Protein AF-R1IM28-F1 (afdb_monomer)

InterPro domains:
  IPR016181 Acyl-CoA N-acyltransferase [SSF55729] (1-44)

Radius of gyration: 11.39 Å; Cα contacts (8 Å, |Δi|>4): 74; chains: 1; bounding box: 23×15×32 Å

Sequence (55 aa):
MLQGLVSWCQQSGKVATLSGGAEENNLASVRVLEKNGFVRDGETIKDTVFLTRTF

Solvent-accessible surface area (backbone atoms only — not comparable to full-atom values): 3210 Å² total; per-residue (Å²): 111,69,65,58,54,53,52,46,36,58,72,62,75,77,45,60,66,51,74,49,75,34,47,61,87,40,54,69,57,48,50,53,42,44,77,70,62,28,42,72,73,84,55,68,58,92,62,26,34,36,30,39,29,76,97

pLDDT: mean 92.02, std 4.13, range [75.56, 95.31]

Organism: NCBI:txid1056512

Structure (mmCIF, N/CA/C/O backbone):
data_AF-R1IM28-F1
#
_entry.id   AF-R1IM28-F1
#
loop_
_atom_site.group_PDB
_atom_site.id
_atom_site.type_symbol
_atom_site.label_atom_id
_atom_site.label_alt_id
_atom_site.label_comp_id
_atom_site.label_asym_id
_atom_site.label_entity_id
_atom_site.label_seq_id
_atom_site.pdbx_PDB_ins_code
_atom_site.Cartn_x
_atom_site.Cartn_y
_atom_site.Cartn_z
_atom_site.occupancy
_atom_site.B_iso_or_equiv
_atom_site.auth_seq_id
_atom_site.auth_comp_id
_atom_site.auth_asym_id
_atom_site.auth_atom_id
_atom_site.pdbx_PDB_model_num
ATOM 1 N N . MET A 1 1 ? 9.146 3.346 10.978 1.00 75.56 1 MET A N 1
ATOM 2 C CA . MET A 1 1 ? 8.352 4.586 10.812 1.00 75.56 1 MET A CA 1
ATOM 3 C C . MET A 1 1 ? 6.968 4.292 10.236 1.00 75.56 1 MET A C 1
ATOM 5 O O . MET A 1 1 ? 6.003 4.503 10.953 1.00 75.56 1 MET A O 1
ATOM 9 N N . LEU A 1 2 ? 6.852 3.711 9.031 1.00 89.44 2 LEU A N 1
ATOM 10 C CA . LEU A 1 2 ? 5.548 3.392 8.415 1.00 89.44 2 LEU A CA 1
ATOM 11 C C . LEU A 1 2 ? 4.673 2.441 9.255 1.00 89.44 2 LEU A C 1
ATOM 13 O O . LEU A 1 2 ? 3.503 2.732 9.461 1.00 89.44 2 LEU A O 1
ATOM 17 N N . GLN A 1 3 ? 5.243 1.370 9.821 1.00 89.00 3 GLN A N 1
ATOM 18 C CA . GLN A 1 3 ? 4.496 0.467 10.713 1.00 89.00 3 GLN A CA 1
ATOM 19 C C . GLN A 1 3 ? 3.846 1.188 11.902 1.00 89.00 3 GLN A C 1
ATOM 21 O O . GLN A 1 3 ? 2.743 0.835 12.291 1.00 89.00 3 GLN A O 1
ATOM 26 N N . GLY A 1 4 ? 4.502 2.209 12.466 1.00 93.00 4 GLY A N 1
ATOM 27 C CA . GLY A 1 4 ? 3.937 2.977 13.578 1.00 93.00 4 GLY A CA 1
ATOM 28 C C . GLY A 1 4 ? 2.689 3.755 13.162 1.00 93.00 4 GLY A C 1
ATOM 29 O O . GLY A 1 4 ? 1.697 3.748 13.884 1.00 93.00 4 GLY A O 1
ATOM 30 N N . LEU A 1 5 ? 2.716 4.355 11.966 1.00 92.75 5 LEU A N 1
ATOM 31 C CA . LEU A 1 5 ? 1.556 5.027 11.382 1.00 92.75 5 LEU A CA 1
ATOM 32 C C . LEU A 1 5 ? 0.419 4.035 11.105 1.00 92.75 5 LEU A C 1
ATOM 34 O O . LEU A 1 5 ? -0.712 4.287 11.501 1.00 92.75 5 LEU A O 1
ATOM 38 N N . VAL A 1 6 ? 0.727 2.891 10.489 1.00 93.12 6 VAL A N 1
ATOM 39 C CA . VAL A 1 6 ? -0.248 1.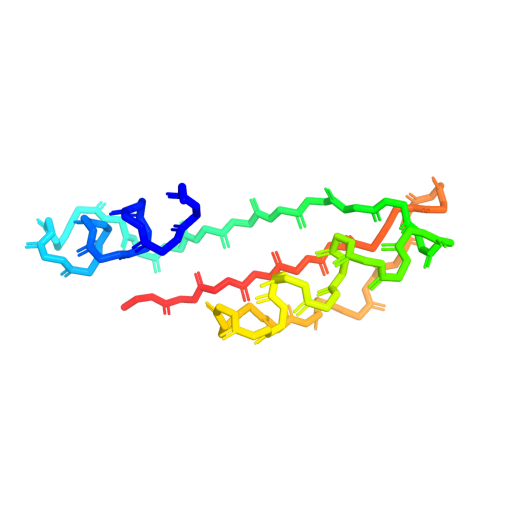827 10.188 1.00 93.12 6 VAL A CA 1
ATOM 40 C C .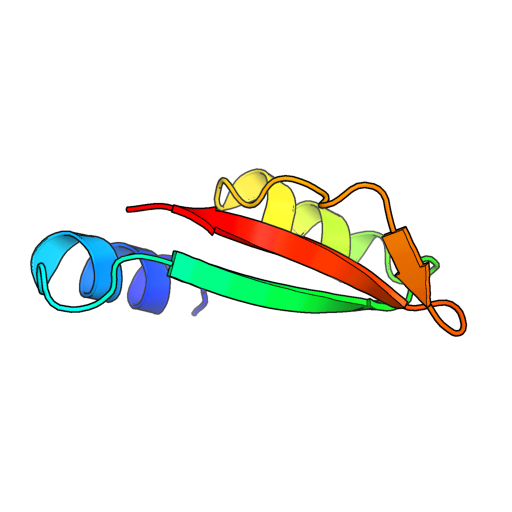 VAL A 1 6 ? -0.918 1.319 11.468 1.00 93.12 6 VAL A C 1
ATOM 42 O O . VAL A 1 6 ? -2.145 1.258 11.531 1.00 93.12 6 VAL A O 1
ATOM 45 N N . SER A 1 7 ? -0.134 1.024 12.509 1.00 93.25 7 SER A N 1
ATOM 46 C CA . SER A 1 7 ? -0.654 0.599 13.813 1.00 93.25 7 SER A CA 1
ATOM 47 C C . SER A 1 7 ? -1.536 1.665 14.454 1.00 93.25 7 SER A C 1
ATOM 49 O O . SER A 1 7 ? -2.581 1.341 15.016 1.00 93.25 7 SER A O 1
ATOM 51 N N . TRP A 1 8 ? -1.146 2.939 14.360 1.00 94.38 8 TRP A N 1
ATOM 52 C CA . TRP A 1 8 ? -1.960 4.036 14.871 1.00 94.38 8 TRP A CA 1
ATOM 53 C C . TRP A 1 8 ? -3.283 4.163 14.110 1.00 94.38 8 TRP A C 1
ATOM 55 O O . TRP A 1 8 ? -4.327 4.278 14.745 1.00 94.38 8 TRP A O 1
ATOM 65 N N . CYS A 1 9 ? -3.272 4.077 12.775 1.00 93.88 9 CYS A N 1
ATOM 66 C CA . CYS A 1 9 ? -4.489 4.110 11.961 1.00 93.88 9 CYS A CA 1
ATOM 67 C C . CYS A 1 9 ? -5.463 3.003 12.385 1.00 93.88 9 CYS A C 1
ATOM 69 O O . CYS A 1 9 ? -6.617 3.310 12.684 1.00 93.88 9 CYS A O 1
ATOM 71 N N . GLN A 1 10 ? -4.968 1.767 12.526 1.00 90.75 10 GLN A N 1
ATOM 72 C CA . GLN A 1 10 ? -5.754 0.619 12.996 1.00 90.75 10 GLN A CA 1
ATOM 73 C C . GLN A 1 10 ? -6.355 0.837 14.386 1.00 90.75 10 GLN A C 1
ATOM 75 O O . GLN A 1 10 ? -7.533 0.573 14.597 1.00 90.75 10 GLN A O 1
ATOM 80 N N . GLN A 1 11 ? -5.563 1.331 15.338 1.00 94.44 11 GLN A N 1
ATOM 81 C CA . GLN A 1 11 ? -6.021 1.540 16.715 1.00 94.44 11 GLN A CA 1
ATOM 82 C C . GLN A 1 11 ? -6.954 2.744 16.850 1.00 94.44 11 GLN A C 1
ATOM 84 O O . GLN A 1 11 ? -7.813 2.764 17.727 1.00 94.44 11 GLN A O 1
ATOM 89 N N . SER A 1 12 ? -6.785 3.761 16.003 1.00 93.69 12 SER A N 1
ATOM 90 C CA . SER A 1 12 ? -7.578 4.985 16.081 1.00 93.69 12 SER A CA 1
ATOM 91 C C . SER A 1 12 ? -9.050 4.747 15.747 1.00 93.69 12 SER A C 1
ATOM 93 O O . SER A 1 12 ? -9.901 5.459 16.275 1.00 93.69 12 SER A O 1
ATOM 95 N N . GLY A 1 13 ? -9.346 3.810 14.833 1.00 90.38 13 GLY A N 1
ATOM 96 C CA . GLY A 1 13 ? -10.677 3.632 14.244 1.00 90.38 13 GLY A CA 1
ATOM 97 C C . GLY A 1 13 ? -11.187 4.852 13.459 1.00 90.38 13 GLY A C 1
ATOM 98 O O . GLY A 1 13 ? -12.357 4.898 13.096 1.00 90.38 13 GLY A O 1
ATOM 99 N N . LYS A 1 14 ? -10.338 5.864 13.219 1.00 92.88 14 LYS A N 1
ATOM 100 C CA . LYS A 1 14 ? -10.708 7.130 12.556 1.00 92.88 14 LYS A CA 1
ATOM 101 C C . LYS A 1 14 ? -10.342 7.168 11.078 1.00 92.88 14 LYS A C 1
ATOM 103 O O . LYS A 1 14 ? -10.821 8.035 10.355 1.00 92.88 14 LYS A O 1
ATOM 108 N N . VAL A 1 15 ? -9.453 6.278 10.646 1.00 94.56 15 VAL A N 1
ATOM 109 C CA . VAL 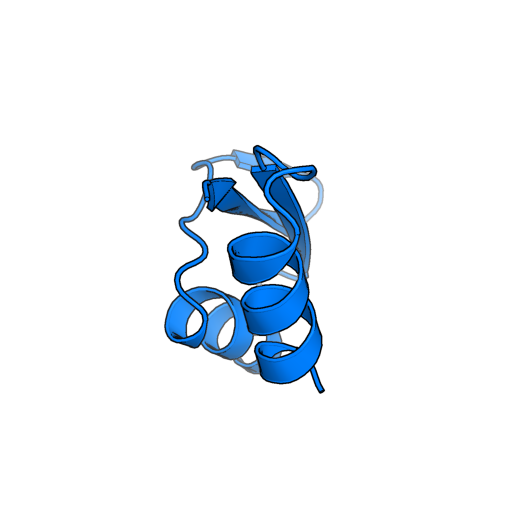A 1 15 ? -8.926 6.237 9.283 1.00 94.56 15 VAL A CA 1
ATOM 110 C C . VAL A 1 15 ? -9.435 4.966 8.625 1.00 94.56 15 VAL A C 1
ATOM 112 O O . VAL A 1 15 ? -9.035 3.882 9.027 1.00 94.56 15 VAL A O 1
ATOM 115 N N . ALA A 1 16 ? -10.300 5.109 7.622 1.00 93.25 16 ALA A N 1
ATOM 116 C CA . ALA A 1 16 ? -10.807 3.977 6.847 1.00 93.25 16 ALA A CA 1
ATOM 117 C C . ALA A 1 16 ? -9.778 3.485 5.816 1.00 93.25 16 ALA A C 1
ATOM 119 O O . ALA A 1 16 ? -9.641 2.288 5.582 1.00 93.25 16 ALA A O 1
ATOM 120 N N . THR A 1 17 ? -9.026 4.410 5.219 1.00 93.75 17 THR A N 1
ATOM 121 C CA . THR A 1 17 ? -8.121 4.117 4.104 1.00 93.75 17 THR A CA 1
ATOM 122 C C . THR A 1 17 ? -6.895 5.017 4.122 1.00 93.75 17 THR A C 1
ATOM 124 O O . THR A 1 17 ? -6.953 6.174 4.538 1.00 93.75 17 THR A O 1
ATOM 127 N N . LEU A 1 18 ? -5.776 4.478 3.641 1.00 94.44 18 LEU A N 1
ATOM 128 C CA . LEU A 1 18 ? -4.527 5.197 3.430 1.00 94.44 18 LEU A CA 1
ATOM 129 C C . LEU A 1 18 ? -3.976 4.848 2.050 1.00 94.44 18 LEU A C 1
ATOM 131 O O . LEU A 1 18 ? -3.791 3.672 1.740 1.00 94.44 18 LEU A O 1
ATOM 135 N N . SER A 1 19 ? -3.679 5.870 1.255 1.00 93.12 19 SER A N 1
ATOM 136 C CA . SER A 1 19 ? -3.108 5.729 -0.085 1.00 93.12 19 SER A CA 1
ATOM 137 C C . SER A 1 19 ? -1.719 6.358 -0.131 1.00 93.12 19 SER A C 1
ATOM 139 O O . SER A 1 19 ? -1.466 7.379 0.513 1.00 93.12 19 SER A O 1
ATOM 141 N N . GLY A 1 20 ? -0.809 5.743 -0.878 1.00 91.62 20 GLY A N 1
ATOM 142 C CA . GLY A 1 20 ? 0.557 6.217 -1.066 1.00 91.62 20 GLY A CA 1
ATOM 143 C C . GLY A 1 20 ? 1.022 6.002 -2.500 1.00 91.62 20 GLY A C 1
ATOM 144 O O . GLY A 1 20 ? 0.699 4.990 -3.116 1.00 91.62 20 GLY A O 1
ATOM 145 N N . GLY A 1 21 ? 1.784 6.964 -3.017 1.00 92.75 21 GLY A N 1
ATOM 146 C CA . GLY A 1 21 ? 2.432 6.880 -4.323 1.00 92.75 21 GLY A CA 1
ATOM 147 C C . GLY A 1 21 ? 3.934 6.658 -4.175 1.00 92.75 21 GLY A C 1
ATOM 148 O O . GLY A 1 21 ? 4.572 7.260 -3.308 1.00 92.75 21 GLY A O 1
ATOM 149 N N . ALA A 1 22 ? 4.499 5.811 -5.025 1.00 94.12 22 ALA A N 1
ATOM 150 C CA . ALA A 1 22 ? 5.940 5.660 -5.183 1.00 94.12 22 ALA A CA 1
ATOM 151 C C . ALA A 1 22 ? 6.284 5.564 -6.668 1.00 94.12 22 ALA A C 1
ATOM 153 O O . ALA A 1 22 ? 5.504 5.012 -7.439 1.00 94.12 22 ALA A O 1
ATOM 154 N N . GLU A 1 23 ? 7.452 6.068 -7.066 1.00 95.31 23 GLU A N 1
ATOM 155 C CA . GLU A 1 23 ? 7.944 5.841 -8.426 1.00 95.31 23 GLU A CA 1
ATOM 156 C C . GLU A 1 23 ? 8.008 4.334 -8.718 1.00 95.31 23 GLU A C 1
ATOM 158 O O . GLU A 1 23 ? 8.484 3.560 -7.883 1.00 95.31 23 GLU A O 1
ATOM 163 N N . GLU A 1 24 ? 7.562 3.917 -9.901 1.00 90.94 24 GLU A N 1
ATOM 164 C CA . GLU A 1 24 ? 7.528 2.516 -10.341 1.00 90.94 24 GLU A CA 1
ATOM 165 C C . GLU A 1 24 ? 8.913 1.866 -10.242 1.00 90.94 24 GLU A C 1
ATOM 167 O O . GLU A 1 24 ? 9.072 0.732 -9.781 1.00 90.94 24 GLU A O 1
ATOM 172 N N . ASN A 1 25 ? 9.935 2.647 -10.582 1.00 93.81 25 ASN A N 1
ATOM 173 C CA . ASN A 1 25 ? 11.334 2.240 -10.569 1.00 93.81 25 ASN A CA 1
ATOM 174 C C . ASN A 1 25 ? 11.894 2.145 -9.139 1.00 93.81 25 ASN A C 1
ATOM 176 O O . ASN A 1 25 ? 12.916 1.497 -8.898 1.00 93.81 25 ASN A O 1
ATOM 180 N N . ASN A 1 26 ? 11.225 2.764 -8.162 1.00 95.19 26 ASN A N 1
ATOM 181 C CA . ASN A 1 26 ? 11.604 2.724 -6.757 1.00 95.19 26 ASN A CA 1
ATOM 182 C C . ASN A 1 26 ? 11.039 1.469 -6.078 1.00 95.19 26 ASN A C 1
ATOM 184 O O . ASN A 1 26 ? 10.194 1.511 -5.177 1.00 95.19 26 ASN A O 1
ATOM 188 N N . LEU A 1 27 ? 11.578 0.321 -6.491 1.00 93.62 27 LEU A N 1
ATOM 189 C CA . LEU A 1 27 ? 11.190 -0.998 -5.990 1.00 93.62 27 LEU A CA 1
ATOM 190 C C . LEU A 1 27 ? 11.332 -1.123 -4.466 1.00 93.62 27 LEU A C 1
ATOM 192 O O . LEU A 1 27 ? 10.618 -1.910 -3.846 1.00 93.62 27 LEU A O 1
ATOM 196 N N . ALA A 1 28 ? 12.242 -0.365 -3.848 1.00 94.31 28 ALA A N 1
ATOM 197 C CA . ALA A 1 28 ? 12.409 -0.352 -2.399 1.00 94.31 28 ALA A CA 1
ATOM 198 C C . ALA A 1 28 ? 11.169 0.230 -1.703 1.00 94.31 28 ALA A C 1
ATOM 200 O O . ALA A 1 28 ? 10.612 -0.417 -0.814 1.00 94.31 28 ALA A O 1
ATOM 201 N N . SER A 1 29 ? 10.704 1.403 -2.141 1.00 93.44 29 SER A N 1
ATOM 202 C CA . SER A 1 29 ? 9.504 2.055 -1.605 1.00 93.44 29 SER A CA 1
ATOM 203 C C . SER A 1 29 ? 8.245 1.228 -1.854 1.00 93.44 29 SER A C 1
ATOM 205 O O . SER A 1 29 ? 7.472 0.999 -0.922 1.00 93.44 29 SER A O 1
ATOM 207 N N . VAL A 1 30 ? 8.083 0.698 -3.070 1.00 93.94 30 VAL A N 1
ATOM 208 C CA . VAL A 1 30 ? 6.948 -0.172 -3.426 1.00 93.94 30 VAL A CA 1
ATOM 209 C C . VAL A 1 30 ? 6.904 -1.404 -2.517 1.00 93.94 30 VAL A C 1
ATOM 211 O O . VAL A 1 30 ? 5.879 -1.681 -1.897 1.00 93.94 30 VAL A O 1
ATOM 214 N N . ARG A 1 31 ? 8.039 -2.089 -2.325 1.00 94.38 31 ARG A N 1
ATOM 215 C CA . ARG A 1 31 ? 8.117 -3.258 -1.432 1.00 94.38 31 ARG A CA 1
ATOM 216 C C . ARG A 1 31 ? 7.843 -2.914 0.027 1.00 94.38 31 ARG A C 1
ATO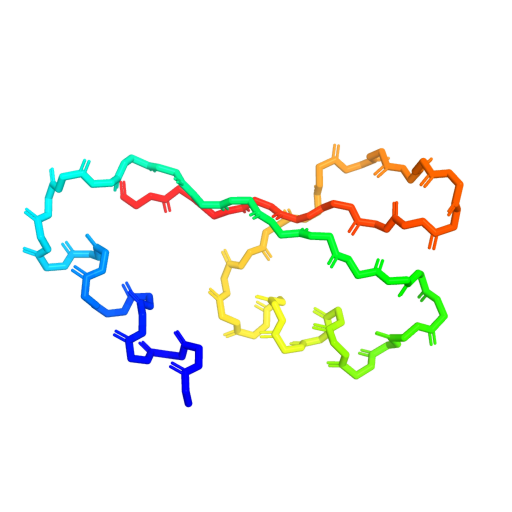M 218 O O . ARG A 1 31 ? 7.310 -3.747 0.755 1.00 94.38 31 ARG A O 1
ATOM 225 N N . VAL A 1 32 ? 8.237 -1.728 0.493 1.00 94.44 32 VAL A N 1
ATOM 226 C CA . VAL A 1 32 ? 7.919 -1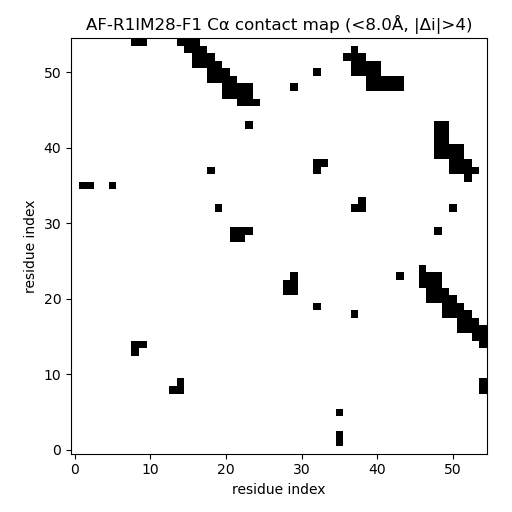.282 1.858 1.00 94.44 32 VAL A CA 1
ATOM 227 C C . VAL A 1 32 ? 6.408 -1.118 2.022 1.00 94.44 32 VAL A C 1
ATOM 229 O O . VAL A 1 32 ? 5.875 -1.587 3.027 1.00 94.44 32 VAL A O 1
ATOM 232 N N . LEU A 1 33 ? 5.716 -0.524 1.048 1.00 94.06 33 LEU A N 1
ATOM 233 C CA . LEU A 1 33 ? 4.256 -0.387 1.059 1.00 94.06 33 LEU A CA 1
ATOM 234 C C . LEU A 1 33 ? 3.568 -1.764 1.031 1.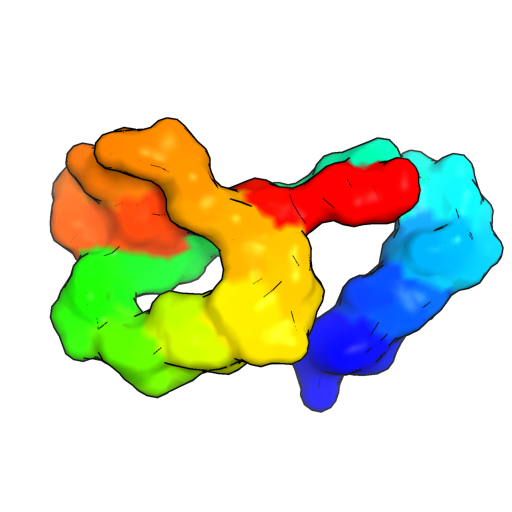00 94.06 33 LEU A C 1
ATOM 236 O O . LEU A 1 33 ? 2.747 -2.052 1.901 1.00 94.06 33 LEU A O 1
ATOM 240 N N . GLU A 1 34 ? 3.987 -2.665 0.141 1.00 93.69 34 GLU A N 1
ATOM 241 C CA . GLU A 1 34 ? 3.451 -4.035 0.051 1.00 93.69 34 GLU A CA 1
ATOM 242 C C . GLU A 1 34 ? 3.646 -4.827 1.356 1.00 93.69 34 GLU A C 1
ATOM 244 O O . GLU A 1 34 ? 2.706 -5.428 1.878 1.00 93.69 34 GLU A O 1
ATOM 249 N N . LYS A 1 35 ? 4.840 -4.770 1.965 1.00 94.56 35 LYS A N 1
ATOM 250 C CA . LYS A 1 35 ? 5.115 -5.407 3.271 1.00 94.56 35 LYS A CA 1
ATOM 251 C C . LYS A 1 35 ? 4.263 -4.845 4.407 1.00 94.56 35 LYS A C 1
ATOM 253 O O . LYS A 1 35 ? 4.074 -5.514 5.419 1.00 94.56 35 LYS A O 1
ATOM 258 N N . ASN A 1 36 ? 3.777 -3.616 4.258 1.00 93.69 36 ASN A N 1
ATOM 259 C CA . ASN A 1 36 ? 2.872 -2.970 5.198 1.00 93.69 36 ASN A CA 1
ATOM 260 C C . ASN A 1 36 ? 1.407 -3.104 4.763 1.00 93.69 36 ASN A C 1
ATOM 262 O O . ASN A 1 36 ? 0.577 -2.337 5.235 1.00 93.69 36 ASN A O 1
ATOM 266 N N . GLY A 1 37 ? 1.071 -4.074 3.907 1.00 93.38 37 GLY A N 1
ATOM 267 C CA . GLY A 1 37 ? -0.300 -4.445 3.542 1.00 93.38 37 GLY A CA 1
ATOM 268 C C . GLY A 1 37 ? -1.031 -3.437 2.659 1.00 93.38 37 GLY A C 1
ATOM 269 O O . GLY A 1 37 ? -2.258 -3.435 2.650 1.00 93.38 37 GLY A O 1
ATOM 270 N N . PHE A 1 38 ? -0.302 -2.570 1.960 1.00 95.31 38 PHE A N 1
ATOM 271 C CA . PHE A 1 38 ? -0.873 -1.794 0.866 1.00 95.31 38 PHE A CA 1
ATOM 272 C C . PHE A 1 38 ? -0.958 -2.667 -0.387 1.00 95.31 38 PHE A C 1
ATOM 274 O O . PHE A 1 38 ? -0.074 -3.486 -0.647 1.00 95.31 38 PHE A O 1
ATOM 281 N N . VAL A 1 39 ? -2.012 -2.470 -1.167 1.00 94.88 39 VAL A N 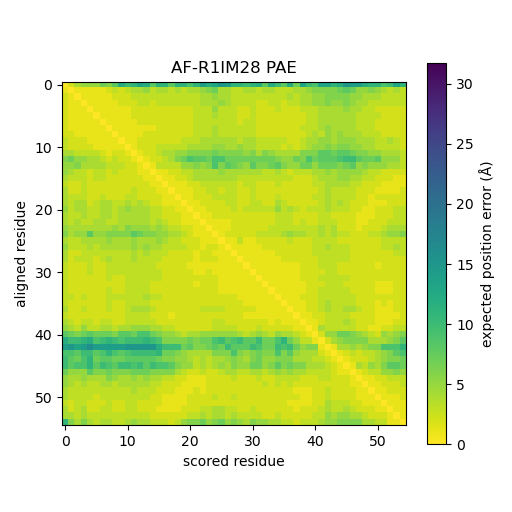1
ATOM 282 C CA . VAL A 1 39 ? -2.300 -3.185 -2.411 1.00 94.88 39 VAL A CA 1
ATOM 283 C C . VAL A 1 39 ? -2.248 -2.186 -3.556 1.00 94.88 39 VAL A C 1
ATOM 285 O O . VAL A 1 39 ? -2.696 -1.057 -3.402 1.00 94.88 39 VAL A O 1
ATOM 288 N N . ARG A 1 40 ? -1.676 -2.577 -4.696 1.00 92.88 40 ARG A N 1
ATOM 289 C CA . ARG A 1 40 ? -1.609 -1.711 -5.880 1.00 92.88 40 ARG A CA 1
ATOM 290 C C . ARG A 1 40 ? -3.013 -1.467 -6.427 1.00 92.88 40 ARG A C 1
ATOM 292 O O . ARG A 1 40 ? -3.733 -2.432 -6.662 1.00 92.88 40 ARG A O 1
ATOM 299 N N . ASP A 1 41 ? -3.342 -0.212 -6.716 1.00 87.31 41 ASP A N 1
ATOM 300 C CA . ASP A 1 41 ? -4.643 0.164 -7.294 1.00 87.31 41 ASP A CA 1
ATOM 301 C C . ASP A 1 41 ? -4.728 -0.114 -8.811 1.00 87.31 41 ASP A C 1
ATOM 303 O O . ASP A 1 41 ? -5.730 0.173 -9.454 1.00 87.31 41 ASP A O 1
ATOM 307 N N . GLY A 1 42 ? -3.681 -0.705 -9.402 1.00 77.12 42 GLY A N 1
ATOM 308 C CA . GLY A 1 42 ? -3.626 -1.090 -10.819 1.00 77.12 42 GLY A CA 1
ATOM 309 C C . GLY A 1 42 ? -3.311 0.061 -11.778 1.00 77.12 42 GLY A C 1
ATOM 310 O O . GLY A 1 42 ? -2.934 -0.191 -12.921 1.00 77.12 42 GLY A O 1
ATOM 311 N N . GLU A 1 43 ? -3.385 1.307 -11.312 1.00 79.94 43 GLU A N 1
ATOM 312 C CA . GLU A 1 43 ? -3.085 2.499 -12.101 1.00 79.94 43 GLU A CA 1
ATOM 313 C C . GLU A 1 43 ? -1.672 3.024 -11.810 1.00 79.94 43 GLU A C 1
ATOM 315 O O . GLU A 1 43 ? -1.284 3.260 -10.662 1.00 79.94 43 GLU A O 1
ATOM 320 N N . THR A 1 44 ? -0.896 3.219 -12.879 1.00 84.75 44 THR A N 1
ATOM 321 C CA . THR A 1 44 ? 0.382 3.941 -12.842 1.00 84.75 44 THR A CA 1
ATOM 322 C C . THR A 1 44 ? 0.199 5.249 -13.595 1.00 84.75 44 THR A C 1
ATOM 324 O O . THR A 1 44 ? -0.164 5.248 -14.771 1.00 84.75 44 THR A O 1
ATOM 327 N N . ILE A 1 45 ? 0.424 6.374 -12.920 1.00 88.75 45 ILE A N 1
ATOM 328 C CA . ILE A 1 45 ? 0.274 7.709 -13.507 1.00 88.75 45 ILE A CA 1
ATOM 329 C C . ILE A 1 45 ? 1.636 8.382 -13.468 1.00 88.75 45 ILE A C 1
ATOM 331 O O . ILE A 1 45 ? 2.172 8.600 -12.385 1.00 88.75 45 ILE A O 1
ATOM 335 N N . LYS A 1 46 ? 2.175 8.743 -14.641 1.00 89.00 46 LYS A N 1
ATOM 336 C CA . LYS A 1 46 ? 3.475 9.431 -14.771 1.00 89.00 46 LYS A CA 1
ATOM 337 C C . LYS A 1 46 ? 4.568 8.746 -13.937 1.00 89.00 46 LYS A C 1
ATOM 339 O O . LYS A 1 46 ? 5.117 9.346 -13.016 1.00 89.00 46 LYS A O 1
ATOM 344 N N . ASP A 1 47 ? 4.787 7.462 -14.208 1.00 91.69 47 ASP A N 1
ATOM 345 C CA . ASP A 1 47 ? 5.791 6.624 -13.538 1.00 91.69 47 ASP A CA 1
ATOM 346 C C . ASP A 1 47 ? 5.601 6.483 -12.017 1.00 91.69 47 ASP A C 1
ATOM 348 O O . ASP A 1 47 ? 6.513 6.055 -11.318 1.00 91.69 47 ASP A O 1
ATOM 352 N N . THR A 1 48 ? 4.425 6.828 -11.479 1.00 93.75 48 THR A N 1
ATOM 353 C CA . THR A 1 48 ? 4.076 6.661 -10.062 1.00 93.75 48 THR A CA 1
ATOM 354 C C . THR A 1 48 ? 3.026 5.571 -9.909 1.00 93.75 48 THR A C 1
ATOM 356 O O . THR A 1 48 ? 1.931 5.676 -10.463 1.00 93.75 48 THR A O 1
ATOM 359 N N . VAL A 1 49 ? 3.344 4.543 -9.126 1.00 93.81 49 VAL A N 1
ATOM 360 C CA . VAL A 1 49 ? 2.421 3.477 -8.733 1.00 93.81 49 VAL A CA 1
ATOM 361 C C . VAL A 1 49 ? 1.710 3.896 -7.456 1.00 93.81 49 VAL A C 1
ATOM 363 O O . VAL A 1 49 ? 2.358 4.234 -6.460 1.00 93.81 49 VAL A O 1
ATOM 366 N N . PHE A 1 50 ? 0.383 3.833 -7.473 1.00 94.88 50 PHE A N 1
ATOM 367 C CA . PHE A 1 50 ? -0.434 4.058 -6.288 1.00 94.88 50 PHE A CA 1
ATOM 368 C C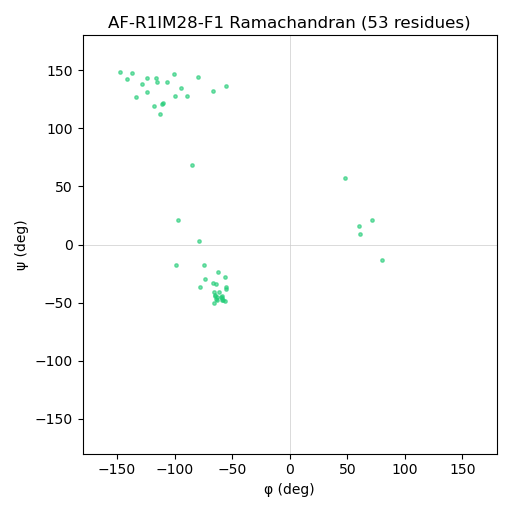 . PHE A 1 50 ? -0.776 2.737 -5.606 1.00 94.88 50 PHE A C 1
ATOM 370 O O . PHE A 1 50 ? -1.122 1.741 -6.250 1.00 94.88 50 PHE A O 1
ATOM 377 N N . LEU A 1 51 ? -0.635 2.726 -4.282 1.00 95.00 51 LEU A N 1
ATOM 378 C CA . LEU A 1 51 ? -1.017 1.612 -3.436 1.00 95.00 51 LEU A CA 1
ATOM 379 C C . LEU A 1 51 ? -1.909 2.108 -2.304 1.00 95.00 51 LEU A C 1
ATOM 381 O O . LEU A 1 51 ? -1.604 3.117 -1.662 1.00 95.00 51 LEU A O 1
ATOM 385 N N . THR A 1 52 ? -2.959 1.354 -2.009 1.00 94.81 52 THR A N 1
ATOM 386 C CA . THR A 1 52 ? -3.937 1.678 -0.976 1.00 94.81 52 THR A CA 1
ATOM 387 C C . THR A 1 52 ? -4.053 0.551 0.044 1.00 94.81 52 THR A C 1
ATOM 389 O O . THR A 1 52 ? -3.954 -0.635 -0.271 1.00 94.81 52 THR A O 1
ATOM 392 N N . ARG A 1 53 ? -4.246 0.921 1.309 1.00 93.56 53 ARG A N 1
ATOM 393 C CA . ARG A 1 53 ? -4.569 0.018 2.413 1.00 93.56 53 ARG A CA 1
ATOM 394 C C . ARG A 1 53 ? -5.861 0.473 3.075 1.00 93.56 53 ARG A C 1
ATOM 396 O O . ARG A 1 53 ? -5.988 1.639 3.438 1.00 93.56 53 ARG A O 1
ATOM 403 N N . THR A 1 54 ? -6.773 -0.469 3.280 1.00 92.62 54 THR A N 1
ATOM 404 C CA . THR A 1 54 ? -8.007 -0.271 4.057 1.00 92.62 54 THR A CA 1
ATOM 405 C C . THR A 1 54 ? -7.813 -0.852 5.460 1.00 92.62 54 THR A C 1
ATOM 407 O O . THR A 1 54 ? -7.060 -1.822 5.614 1.00 92.62 54 THR A O 1
ATOM 410 N N . PHE A 1 55 ? -8.424 -0.242 6.475 1.00 87.94 55 PHE A N 1
ATOM 411 C CA . PHE A 1 55 ? -8.285 -0.608 7.890 1.00 87.94 55 PHE A CA 1
ATOM 412 C C . PHE A 1 55 ? -9.573 -1.144 8.502 1.00 87.94 55 PHE A C 1
ATOM 414 O O . PHE A 1 55 ? -10.660 -0.675 8.101 1.00 87.94 55 PHE A O 1
#

Nearest PDB structures (foldseek):
  3eo4-assembly2_C  TM=8.718E-01  e=5.058E-02  Methanocaldococcus jannaschii
  2oh1-assembly3_C  TM=8.080E-01  e=4.105E-02  Listeria monocytogenes serotype 4b str. F2365
  4u5y-assembly1_A  TM=8.647E-01  e=1.087E-01  Streptomyces lividans TK24
  4nxy-assembly1_A  TM=8.286E-01  e=1.897E-01  Streptomyces lividans TK24
  5j3s-assembly1_A  TM=5.000E-01  e=7.583E+00  Homo sapiens

Foldseek 3Di:
DVLVVLVCCVVVVPDFKDKDKDQLV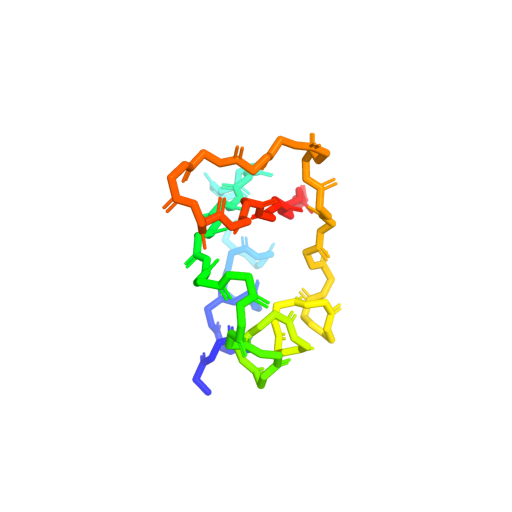PVVVVVVCVVSPWAWPPDDDPRITMTMDGD

Mean predicted aligned error: 3.26 Å

Secondary structure (DSSP, 8-state):
-HHHHHHHHHHHS--SEEEEEEETT-HHHHHHHHHTT-EEEEEEETTEEEEEEE-